Protein AF-A0A356ZBS7-F1 (afdb_monomer)

Foldseek 3Di:
DLVVPDLAEEAEAEPPDPVVVVVVVCVVVVCVVSVHYYHYDYDDPPDDPVVVVVVVVVVVVVSVVVVVVVVVVVVVVD

Secondary structure (DSSP, 8-state):
-GGGT-S-EEEEEETT-HHHHHHHHHHHHHHHHTT--EEEEEE-TT--HHHHHHHHHHHHHHHHHHHHHHHHHHHH--

Sequence (78 aa):
YARHGFDGVVQLAPFACIPEIVAKSIIPSISRDLDIPVLTLFIDEQTGKAGVQTRLEAFVDLLQKKRDTRIGAERLVV

pLDDT: mean 88.28, std 8.9, range [48.53, 97.56]

Radius of gyration: 14.99 Å; Cα contacts (8 Å, |Δi|>4): 61; chains: 1; bounding box: 40×22×41 Å

Mean predicted aligned error: 5.39 Å

Structure (mmCIF, N/CA/C/O backbone):
data_AF-A0A356ZBS7-F1
#
_entry.id   AF-A0A356ZBS7-F1
#
loop_
_atom_site.group_PDB
_atom_site.id
_atom_site.type_symbol
_atom_site.label_atom_id
_atom_site.label_alt_id
_atom_site.label_comp_id
_atom_site.label_asym_id
_atom_site.label_entity_id
_atom_site.label_seq_id
_atom_site.pdbx_PDB_ins_code
_atom_site.Cartn_x
_atom_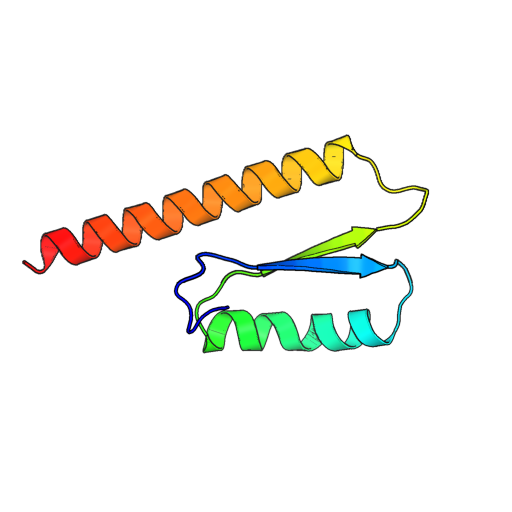site.Cartn_y
_atom_site.Cartn_z
_atom_site.occupancy
_atom_site.B_iso_or_equiv
_atom_site.auth_seq_id
_atom_site.auth_comp_id
_atom_site.auth_asym_id
_atom_site.auth_atom_id
_atom_site.pdbx_PDB_model_num
ATOM 1 N N . TYR A 1 1 ? -4.326 -13.624 3.290 1.00 84.94 1 TYR A N 1
ATOM 2 C CA . TYR A 1 1 ? -3.979 -12.480 4.161 1.00 84.94 1 TYR A CA 1
ATOM 3 C C . TYR A 1 1 ? -5.203 -11.913 4.869 1.00 84.94 1 TYR A C 1
ATOM 5 O O . TYR A 1 1 ? -5.325 -12.177 6.052 1.00 84.94 1 TYR A O 1
ATOM 13 N N . ALA A 1 2 ? -6.165 -11.274 4.186 1.00 85.81 2 ALA A N 1
ATOM 14 C CA . ALA A 1 2 ? -7.380 -10.739 4.835 1.00 85.81 2 ALA A CA 1
ATOM 15 C C . ALA A 1 2 ? -8.120 -11.760 5.720 1.00 85.81 2 ALA A C 1
ATOM 17 O O . ALA A 1 2 ? -8.320 -11.537 6.907 1.00 85.81 2 ALA A O 1
ATOM 18 N N . ARG A 1 3 ? -8.410 -12.952 5.181 1.00 87.50 3 ARG A N 1
ATOM 19 C CA . ARG A 1 3 ? -9.073 -14.041 5.928 1.00 87.50 3 ARG A CA 1
ATOM 20 C C . ARG A 1 3 ? -8.255 -14.615 7.092 1.00 87.50 3 ARG A C 1
ATOM 22 O O . ARG A 1 3 ? -8.787 -15.388 7.871 1.00 87.50 3 ARG A O 1
ATOM 29 N N . HIS A 1 4 ? -6.965 -14.296 7.171 1.00 90.62 4 HIS A N 1
ATOM 30 C CA . HIS A 1 4 ? -6.060 -14.790 8.212 1.00 90.62 4 HIS A CA 1
ATOM 31 C C . HIS A 1 4 ? -5.816 -13.725 9.301 1.00 90.62 4 HIS A C 1
ATOM 33 O O . HIS A 1 4 ? -4.928 -13.909 10.125 1.00 90.62 4 HIS A O 1
ATOM 39 N N . GLY A 1 5 ? -6.557 -12.607 9.291 1.00 87.25 5 GLY A N 1
ATOM 40 C CA . GLY A 1 5 ? -6.454 -11.564 10.318 1.00 87.25 5 GLY A CA 1
ATOM 41 C C . GLY A 1 5 ? -5.258 -10.620 10.163 1.0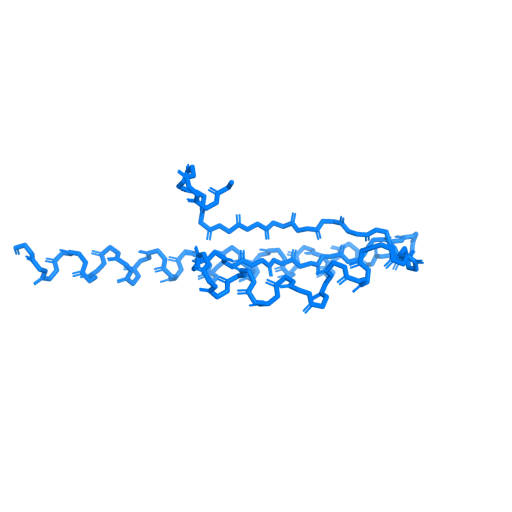0 87.25 5 GLY A C 1
ATOM 42 O O . GLY A 1 5 ? -4.837 -10.013 11.139 1.00 87.25 5 GLY A O 1
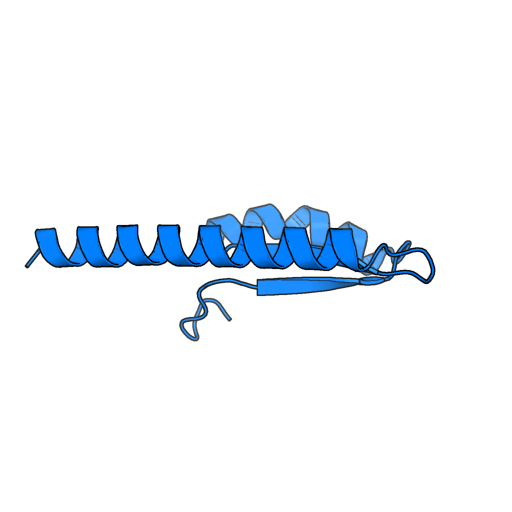ATOM 43 N N . PHE A 1 6 ? -4.689 -10.499 8.960 1.00 92.00 6 PHE A N 1
ATOM 44 C CA . PHE A 1 6 ? -3.620 -9.529 8.701 1.00 92.00 6 PHE A CA 1
ATOM 45 C C . PHE A 1 6 ? -4.188 -8.112 8.571 1.00 92.00 6 PHE A C 1
ATOM 47 O O . PHE A 1 6 ? -5.172 -7.907 7.860 1.00 92.00 6 PHE A O 1
ATOM 54 N N . ASP A 1 7 ? -3.518 -7.135 9.184 1.00 91.88 7 ASP A N 1
ATOM 55 C CA . ASP A 1 7 ? -3.946 -5.731 9.162 1.00 91.88 7 ASP A CA 1
ATOM 56 C C . ASP A 1 7 ? -3.652 -5.016 7.832 1.00 91.88 7 ASP A C 1
ATOM 58 O O . ASP A 1 7 ? -4.319 -4.039 7.508 1.00 91.88 7 ASP A O 1
ATOM 62 N N . GLY A 1 8 ? -2.694 -5.504 7.038 1.00 93.88 8 GLY A N 1
ATOM 63 C CA . GLY A 1 8 ? -2.324 -4.937 5.741 1.00 93.88 8 GLY A CA 1
ATOM 64 C C . GLY A 1 8 ? -1.371 -5.838 4.954 1.00 93.88 8 GLY A C 1
ATOM 65 O O . GLY A 1 8 ? -0.874 -6.840 5.472 1.00 93.88 8 GLY A O 1
ATOM 66 N N . VAL A 1 9 ? -1.119 -5.494 3.690 1.00 95.62 9 VAL A N 1
ATOM 67 C CA . VAL A 1 9 ? -0.209 -6.226 2.791 1.00 95.62 9 VAL A CA 1
ATOM 68 C C . VAL A 1 9 ? 0.797 -5.264 2.168 1.00 95.62 9 VAL A C 1
ATOM 70 O O . VAL A 1 9 ? 0.427 -4.191 1.702 1.00 95.62 9 VAL A O 1
ATOM 73 N N . VAL A 1 10 ? 2.066 -5.665 2.101 1.00 95.00 10 VAL A N 1
ATOM 74 C CA . VAL A 1 10 ? 3.090 -4.959 1.320 1.00 95.00 10 VAL A CA 1
ATOM 75 C C . VAL A 1 10 ? 3.409 -5.791 0.082 1.00 95.00 10 VAL A C 1
ATOM 77 O O . VAL A 1 10 ? 3.890 -6.916 0.189 1.00 95.00 10 VAL A O 1
ATOM 80 N N . GLN A 1 11 ? 3.119 -5.247 -1.095 1.00 92.62 11 GLN A N 1
ATOM 81 C CA . GLN A 1 11 ? 3.445 -5.848 -2.381 1.00 92.62 11 GLN A CA 1
ATOM 82 C C . GLN A 1 11 ? 4.779 -5.287 -2.873 1.00 92.62 11 GLN A C 1
ATOM 84 O O . GLN A 1 11 ? 4.882 -4.101 -3.181 1.00 92.62 11 GLN A O 1
ATOM 89 N N . LEU A 1 12 ? 5.785 -6.146 -2.991 1.00 90.56 12 LEU A N 1
ATOM 90 C CA . LEU A 1 12 ? 7.046 -5.811 -3.647 1.00 90.56 12 LEU A CA 1
ATOM 91 C C . LEU A 1 12 ? 6.922 -6.139 -5.136 1.00 90.56 12 LEU A C 1
ATOM 93 O O . LEU A 1 12 ? 6.552 -7.258 -5.487 1.00 90.56 12 LEU A O 1
ATOM 97 N N . ALA A 1 13 ? 7.203 -5.168 -5.998 1.00 89.38 13 ALA A N 1
ATOM 98 C CA . ALA A 1 13 ? 7.129 -5.318 -7.446 1.00 89.38 13 ALA A CA 1
ATOM 99 C C . ALA A 1 13 ? 8.451 -4.866 -8.083 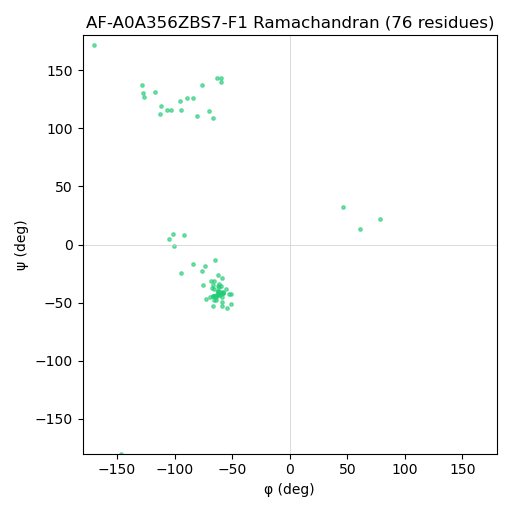1.00 89.38 13 ALA A C 1
ATOM 101 O O . ALA A 1 13 ? 8.911 -3.768 -7.776 1.00 89.38 13 ALA A O 1
ATOM 102 N N . PRO A 1 14 ? 9.074 -5.644 -8.979 1.00 87.50 14 PRO A N 1
ATOM 103 C CA . PRO A 1 14 ? 10.205 -5.146 -9.750 1.00 87.50 14 PRO A CA 1
ATOM 104 C C . PRO A 1 14 ? 9.769 -3.986 -10.652 1.00 87.50 14 PRO A C 1
ATOM 106 O O . PRO A 1 14 ? 8.659 -3.987 -11.200 1.00 87.50 14 PRO A O 1
ATOM 109 N N . PHE A 1 15 ? 10.633 -2.987 -10.825 1.00 79.62 15 PHE A N 1
ATOM 110 C CA . PHE A 1 15 ? 10.379 -1.925 -11.795 1.00 79.62 15 PHE A CA 1
ATOM 111 C C . PHE A 1 15 ? 10.250 -2.504 -13.213 1.00 79.62 15 PHE A C 1
ATOM 113 O O . PHE A 1 15 ? 10.928 -3.463 -13.573 1.00 79.62 15 PHE A O 1
ATOM 120 N N . ALA A 1 16 ? 9.352 -1.926 -14.014 1.00 80.62 16 ALA A N 1
ATOM 121 C CA . ALA A 1 16 ? 9.040 -2.350 -15.384 1.00 80.62 16 ALA A CA 1
ATOM 122 C C . ALA A 1 16 ? 8.491 -3.786 -15.558 1.00 80.62 16 ALA A C 1
ATOM 124 O O . ALA A 1 16 ? 8.372 -4.257 -16.690 1.00 80.62 16 ALA A O 1
ATOM 125 N N . CYS A 1 17 ? 8.080 -4.471 -14.486 1.00 84.88 17 CYS A N 1
ATOM 126 C CA . CYS A 1 17 ? 7.437 -5.775 -14.617 1.00 84.88 17 CYS A CA 1
ATOM 127 C C . CYS A 1 17 ? 5.948 -5.617 -14.982 1.00 84.88 17 CYS A C 1
ATOM 129 O O . CYS A 1 17 ? 5.130 -5.125 -14.200 1.00 84.88 17 CYS A O 1
ATOM 131 N N . ILE A 1 18 ? 5.598 -5.988 -16.217 1.00 87.88 18 ILE A N 1
ATOM 132 C CA . ILE A 1 18 ? 4.244 -5.848 -16.778 1.00 87.88 18 ILE A CA 1
ATOM 133 C C . ILE A 1 18 ? 3.179 -6.600 -15.956 1.00 87.88 18 ILE A C 1
ATOM 135 O O . ILE A 1 18 ? 2.137 -5.994 -15.685 1.00 87.88 18 ILE A O 1
ATOM 139 N N . PRO A 1 19 ? 3.391 -7.861 -15.521 1.00 86.56 19 PRO A N 1
ATOM 140 C CA . PRO A 1 19 ? 2.405 -8.576 -14.706 1.00 86.56 19 PRO A CA 1
ATOM 141 C C . PRO A 1 19 ? 2.025 -7.809 -13.431 1.00 86.56 19 PRO A C 1
ATOM 143 O O . PRO A 1 19 ? 0.854 -7.749 -13.059 1.00 86.56 19 PRO A O 1
ATOM 146 N N . GLU A 1 20 ? 2.989 -7.148 -12.801 1.00 87.75 20 GLU A N 1
ATOM 147 C CA . GLU A 1 20 ? 2.819 -6.383 -11.572 1.00 87.75 20 GLU A CA 1
ATOM 148 C C . GLU A 1 20 ? 2.115 -5.048 -11.820 1.00 87.75 20 GLU A C 1
ATOM 150 O O . GLU A 1 20 ? 1.313 -4.621 -10.988 1.00 87.75 20 GLU A O 1
ATOM 155 N N . ILE A 1 21 ? 2.350 -4.402 -12.966 1.00 85.81 21 ILE A N 1
ATOM 156 C CA . ILE A 1 21 ? 1.601 -3.204 -13.380 1.00 85.81 21 ILE A CA 1
ATOM 157 C C . ILE A 1 21 ? 0.125 -3.554 -13.593 1.00 85.81 21 ILE A C 1
ATOM 159 O O . ILE A 1 21 ? -0.758 -2.837 -13.115 1.00 85.81 21 ILE A O 1
ATOM 163 N N . VAL A 1 22 ? -0.150 -4.682 -14.254 1.00 89.50 22 VAL A N 1
ATOM 164 C CA . VAL A 1 22 ? -1.519 -5.178 -14.437 1.00 89.50 22 VAL A CA 1
ATOM 165 C C . VAL A 1 22 ? -2.139 -5.525 -13.083 1.00 89.50 22 VAL A C 1
ATOM 167 O O . VAL A 1 22 ? -3.245 -5.071 -12.790 1.00 89.50 22 VAL A O 1
ATOM 170 N N . ALA A 1 23 ? -1.415 -6.225 -12.205 1.00 88.44 23 ALA A N 1
ATOM 171 C CA . ALA A 1 23 ? -1.885 -6.528 -10.855 1.00 88.44 23 ALA A CA 1
ATOM 172 C C . ALA A 1 23 ? -2.205 -5.251 -10.056 1.00 88.44 23 ALA A C 1
ATOM 174 O O . ALA A 1 23 ? -3.250 -5.161 -9.412 1.00 88.44 23 ALA A O 1
ATOM 175 N N . LYS A 1 24 ? -1.372 -4.210 -10.153 1.00 86.88 24 LYS A N 1
ATOM 176 C CA . LYS A 1 24 ? -1.607 -2.924 -9.480 1.00 86.88 24 LYS A CA 1
ATOM 177 C C . LYS A 1 24 ? -2.932 -2.273 -9.888 1.00 86.88 24 LYS A C 1
ATOM 179 O O . LYS A 1 24 ? -3.517 -1.567 -9.074 1.00 86.88 24 LYS A O 1
ATOM 184 N N . SER A 1 25 ? -3.429 -2.508 -11.103 1.00 90.75 25 SER A N 1
ATOM 185 C CA . SER A 1 25 ? -4.719 -1.953 -11.540 1.00 90.75 25 SER A CA 1
ATOM 186 C C . SER A 1 25 ? -5.920 -2.557 -10.796 1.00 90.75 25 SER A C 1
ATOM 188 O O . SER A 1 25 ? -6.896 -1.853 -10.539 1.00 90.75 25 SER A O 1
ATOM 190 N N . ILE A 1 26 ? -5.828 -3.827 -10.379 1.00 92.81 26 ILE A N 1
ATOM 191 C CA . ILE A 1 26 ? -6.907 -4.544 -9.678 1.00 9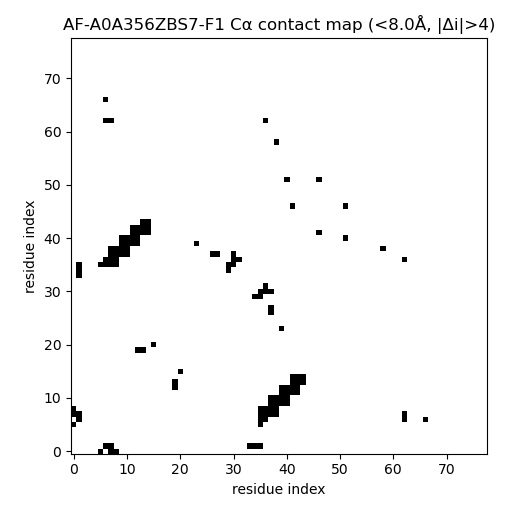2.81 26 ILE A CA 1
ATOM 192 C C . ILE A 1 26 ? -6.780 -4.484 -8.149 1.00 92.81 26 ILE A C 1
ATOM 194 O O . ILE A 1 26 ? -7.786 -4.571 -7.443 1.00 92.81 26 ILE A O 1
ATOM 198 N N . ILE A 1 27 ? -5.563 -4.282 -7.625 1.00 92.44 27 ILE A N 1
ATOM 199 C CA . ILE A 1 27 ? 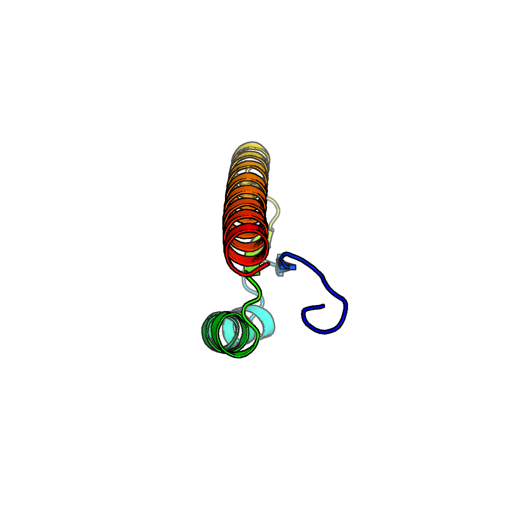-5.263 -4.205 -6.183 1.00 92.44 27 ILE A CA 1
ATOM 200 C C . ILE A 1 27 ? -6.169 -3.209 -5.431 1.00 92.44 27 ILE A C 1
ATOM 202 O O . ILE A 1 27 ? -6.657 -3.577 -4.363 1.00 92.44 27 ILE A O 1
ATOM 206 N N . PRO A 1 28 ? -6.478 -1.995 -5.939 1.00 92.25 28 PRO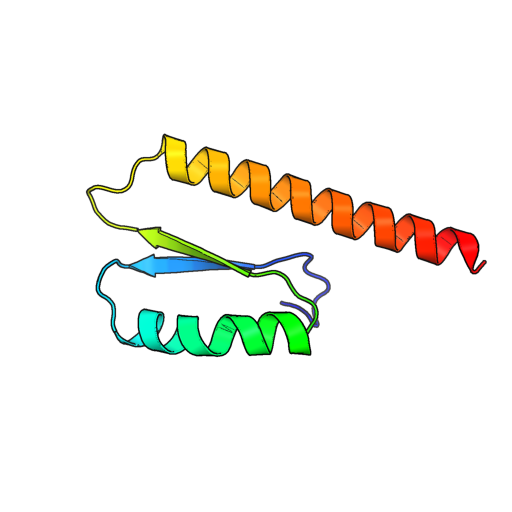 A N 1
ATOM 207 C CA . PRO A 1 28 ? -7.399 -1.083 -5.264 1.00 92.25 28 PRO A CA 1
ATOM 208 C C . PRO A 1 28 ? -8.818 -1.633 -5.099 1.00 92.25 28 PRO A C 1
ATOM 210 O O . PRO A 1 28 ? -9.455 -1.324 -4.096 1.00 92.25 28 PRO A O 1
ATOM 213 N N . SER A 1 29 ? -9.320 -2.425 -6.057 1.00 93.69 29 SER A N 1
ATOM 214 C CA . SER A 1 29 ? -10.626 -3.085 -5.912 1.00 93.69 29 SER A CA 1
ATOM 215 C C . SER A 1 29 ? -10.560 -4.113 -4.798 1.00 93.69 29 SER A C 1
ATOM 217 O O . SER A 1 29 ? -11.294 -4.006 -3.827 1.00 93.69 29 SER A O 1
ATOM 219 N N . ILE A 1 30 ? -9.581 -5.015 -4.868 1.00 92.38 30 ILE A N 1
ATOM 220 C CA . ILE A 1 30 ? -9.396 -6.091 -3.889 1.00 92.38 30 ILE A CA 1
ATOM 221 C C . ILE A 1 30 ? -9.199 -5.534 -2.471 1.00 92.38 30 ILE A C 1
ATOM 223 O O . ILE A 1 30 ? -9.760 -6.062 -1.515 1.00 92.38 30 ILE A O 1
ATOM 227 N N . SER A 1 31 ? -8.421 -4.457 -2.336 1.00 93.25 31 SER A N 1
ATOM 228 C CA . SER A 1 31 ? -8.179 -3.756 -1.070 1.00 93.25 31 SER A CA 1
ATOM 229 C C . SER A 1 31 ? -9.481 -3.252 -0.437 1.00 93.25 31 SER A C 1
ATOM 231 O O . SER A 1 31 ? -9.676 -3.408 0.767 1.00 93.25 31 SER A O 1
ATOM 233 N N . ARG A 1 32 ? -10.405 -2.714 -1.247 1.00 92.56 32 ARG A N 1
ATOM 234 C CA . ARG A 1 32 ? -11.738 -2.296 -0.785 1.00 92.56 32 ARG A CA 1
ATOM 235 C C . ARG A 1 32 ? -12.638 -3.489 -0.485 1.00 92.56 32 ARG A C 1
ATOM 237 O O . ARG A 1 32 ? -13.248 -3.525 0.576 1.00 92.56 32 ARG A O 1
ATOM 244 N N . ASP A 1 33 ? -12.686 -4.463 -1.388 1.00 94.25 33 ASP A N 1
ATOM 245 C CA . ASP A 1 33 ? -13.600 -5.607 -1.309 1.00 94.25 33 ASP A CA 1
ATOM 246 C C . ASP A 1 33 ? -13.287 -6.514 -0.106 1.00 94.25 33 ASP A C 1
ATOM 248 O O . ASP A 1 33 ? -14.183 -7.128 0.471 1.00 94.25 33 ASP A O 1
ATOM 252 N N . LEU A 1 34 ? -12.013 -6.595 0.289 1.00 92.75 34 LEU A N 1
ATOM 253 C CA . LEU A 1 34 ? -11.542 -7.392 1.425 1.00 92.75 34 LEU A CA 1
ATOM 254 C C . LEU A 1 34 ? -11.194 -6.551 2.666 1.00 92.75 34 LEU A C 1
ATOM 256 O O . LEU A 1 34 ? -10.664 -7.106 3.628 1.00 92.75 34 LEU A O 1
ATOM 260 N N . ASP A 1 35 ? -11.439 -5.236 2.626 1.00 91.12 35 ASP A N 1
ATOM 261 C CA . ASP A 1 35 ? -11.072 -4.244 3.653 1.00 91.12 35 ASP A CA 1
ATOM 262 C C . ASP A 1 35 ? -9.617 -4.361 4.174 1.00 91.12 35 ASP A C 1
ATOM 264 O O . ASP A 1 35 ? -9.304 -4.052 5.332 1.00 91.12 35 ASP A O 1
ATOM 268 N N . ILE A 1 36 ? -8.687 -4.783 3.310 1.00 93.75 36 ILE A N 1
ATOM 269 C CA . ILE A 1 36 ? -7.267 -4.941 3.645 1.00 93.75 36 ILE A CA 1
ATOM 270 C C . ILE A 1 36 ? -6.409 -3.924 2.876 1.00 93.75 36 ILE A C 1
ATOM 272 O O . ILE A 1 36 ? -6.269 -4.035 1.659 1.00 93.75 36 ILE A O 1
ATOM 276 N N . PRO A 1 37 ? -5.794 -2.936 3.555 1.00 94.69 37 PRO A N 1
ATOM 277 C CA . PRO A 1 37 ? -4.899 -1.977 2.919 1.00 94.69 37 PRO A CA 1
ATOM 278 C C . PRO A 1 37 ? -3.696 -2.661 2.262 1.00 94.69 37 PRO A C 1
ATOM 280 O O . PRO A 1 37 ? -3.098 -3.575 2.836 1.00 94.69 37 PRO A O 1
ATOM 283 N N . VAL A 1 38 ? -3.301 -2.178 1.081 1.00 95.44 38 VAL A N 1
ATOM 284 C CA . VAL A 1 38 ? -2.143 -2.692 0.337 1.00 95.44 38 VAL A CA 1
ATOM 285 C C . VAL A 1 38 ? -1.187 -1.553 -0.017 1.00 95.44 38 VAL A C 1
ATOM 287 O O . VAL A 1 38 ? -1.599 -0.573 -0.637 1.00 95.44 38 VAL A O 1
ATOM 290 N N . LEU A 1 39 ? 0.092 -1.697 0.336 1.00 95.06 39 LEU A N 1
ATOM 291 C CA . LEU A 1 39 ? 1.185 -0.819 -0.086 1.00 95.06 39 LEU A CA 1
ATOM 292 C C . LEU A 1 39 ? 1.996 -1.507 -1.188 1.00 95.06 39 LEU A C 1
ATOM 294 O O . LEU A 1 39 ? 2.644 -2.515 -0.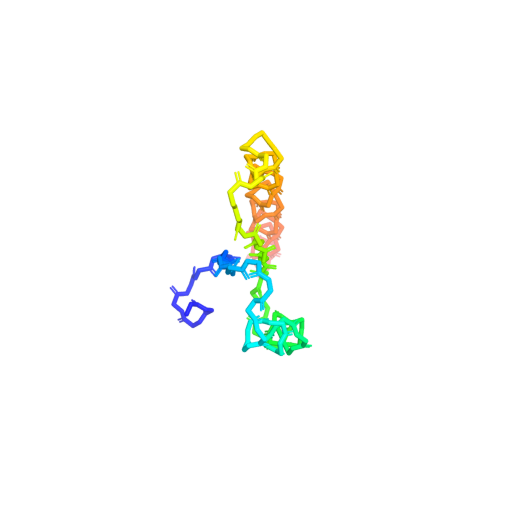929 1.00 95.06 39 LEU A O 1
ATOM 298 N N . THR A 1 40 ? 2.016 -0.950 -2.398 1.00 92.88 40 THR A N 1
ATOM 299 C CA . THR A 1 40 ? 2.888 -1.442 -3.476 1.00 92.88 40 THR A CA 1
ATOM 300 C C . THR A 1 40 ? 4.187 -0.638 -3.524 1.00 92.88 40 THR A C 1
ATOM 302 O O . THR A 1 40 ? 4.160 0.581 -3.706 1.00 92.88 40 THR A O 1
ATOM 305 N N . LEU A 1 41 ? 5.326 -1.320 -3.414 1.00 92.00 41 LEU A N 1
ATOM 306 C CA . LEU A 1 41 ? 6.664 -0.750 -3.548 1.00 92.00 41 LEU A CA 1
ATOM 307 C C . LEU A 1 41 ? 7.318 -1.287 -4.820 1.00 92.00 41 LEU A C 1
ATOM 309 O O . LEU A 1 41 ? 7.514 -2.493 -4.955 1.00 92.00 41 LEU A O 1
ATOM 313 N N . PHE A 1 42 ? 7.655 -0.381 -5.738 1.00 89.06 42 PHE A N 1
ATOM 314 C CA . PHE A 1 42 ? 8.472 -0.722 -6.896 1.00 89.06 42 PHE A CA 1
ATOM 315 C C . PHE A 1 42 ? 9.942 -0.678 -6.506 1.00 89.06 42 PHE A C 1
ATOM 317 O O . PHE A 1 42 ? 10.383 0.330 -5.955 1.00 89.06 42 PHE A O 1
ATOM 324 N N . ILE A 1 43 ? 10.653 -1.772 -6.766 1.00 90.00 43 ILE A N 1
ATOM 325 C CA . ILE A 1 43 ? 12.060 -1.948 -6.423 1.00 90.00 43 ILE A CA 1
ATOM 326 C C . ILE A 1 43 ? 12.878 -2.109 -7.707 1.00 90.00 43 ILE A C 1
ATOM 328 O O . ILE A 1 43 ? 12.548 -2.905 -8.586 1.00 90.00 43 ILE A O 1
ATOM 332 N N . ASP A 1 44 ? 13.960 -1.354 -7.782 1.00 87.69 44 ASP A N 1
ATOM 333 C CA . ASP A 1 44 ? 15.030 -1.407 -8.769 1.00 87.69 44 ASP A CA 1
ATOM 334 C C . ASP A 1 44 ? 16.366 -1.033 -8.107 1.00 87.69 44 ASP A C 1
ATOM 336 O O . ASP A 1 44 ? 16.430 -0.727 -6.914 1.00 87.69 44 ASP A O 1
ATOM 340 N N . GLU A 1 45 ? 17.444 -1.036 -8.888 1.00 82.44 45 GLU A N 1
ATOM 341 C CA . GLU A 1 45 ? 18.782 -0.654 -8.419 1.00 82.44 45 GLU A CA 1
ATOM 342 C C . GLU A 1 45 ? 18.855 0.809 -7.940 1.00 82.44 45 GLU A C 1
ATOM 344 O O . GLU A 1 45 ? 19.669 1.158 -7.092 1.00 82.44 45 GLU A O 1
ATOM 349 N N . GLN A 1 46 ? 17.986 1.677 -8.461 1.00 82.88 46 GLN A N 1
ATOM 350 C CA . GLN A 1 46 ? 17.941 3.104 -8.131 1.00 82.88 46 GLN A CA 1
ATOM 351 C C . GLN A 1 46 ? 16.983 3.406 -6.967 1.00 82.88 46 GLN A C 1
ATOM 353 O O . GLN A 1 46 ? 16.723 4.570 -6.645 1.00 82.88 46 GLN A O 1
ATOM 358 N N . THR A 1 47 ? 16.450 2.376 -6.307 1.00 84.88 47 THR A N 1
ATOM 359 C CA . THR A 1 47 ? 15.441 2.545 -5.268 1.00 84.88 47 THR A CA 1
ATOM 360 C C . THR A 1 47 ? 16.049 3.180 -4.023 1.00 84.88 47 THR A C 1
ATOM 362 O O . THR A 1 47 ? 16.869 2.599 -3.309 1.00 84.88 47 THR A O 1
ATOM 365 N N . GLY A 1 48 ? 15.597 4.396 -3.718 1.00 87.75 48 GLY A N 1
ATOM 366 C CA . GLY A 1 48 ? 16.028 5.138 -2.540 1.00 87.75 48 GLY A CA 1
ATOM 367 C C . GLY A 1 48 ? 15.572 4.471 -1.240 1.00 87.75 48 GLY A C 1
ATOM 368 O O . GLY A 1 48 ? 14.397 4.548 -0.877 1.00 87.75 48 GLY A O 1
ATOM 369 N N . LYS A 1 49 ? 16.518 3.881 -0.496 1.00 87.44 49 LYS A N 1
ATOM 370 C CA . LYS A 1 49 ? 16.269 3.190 0.787 1.00 87.44 49 LYS A CA 1
ATOM 371 C C . LYS A 1 49 ? 15.500 4.049 1.795 1.00 87.44 49 LYS A C 1
ATOM 373 O O . LYS A 1 49 ? 14.552 3.565 2.403 1.00 87.44 49 LYS A O 1
ATOM 378 N N . ALA A 1 50 ? 15.859 5.328 1.917 1.00 89.25 50 ALA A N 1
ATOM 379 C CA . ALA A 1 50 ? 15.175 6.263 2.811 1.00 89.25 50 ALA A CA 1
ATOM 380 C C . ALA A 1 50 ? 13.693 6.443 2.434 1.00 89.25 50 ALA A C 1
ATOM 382 O O . ALA A 1 50 ? 12.821 6.392 3.293 1.00 89.25 50 ALA A O 1
ATOM 383 N N . GLY A 1 51 ? 13.387 6.567 1.137 1.00 89.69 51 GLY A N 1
ATOM 384 C CA . GLY A 1 51 ? 12.009 6.702 0.662 1.00 89.69 51 GLY A CA 1
ATOM 385 C C . GLY A 1 51 ? 11.169 5.444 0.894 1.00 89.69 51 GLY A C 1
ATOM 386 O O . GLY A 1 51 ? 9.983 5.548 1.202 1.00 89.69 51 GLY A O 1
ATOM 387 N N . VAL A 1 52 ? 11.775 4.259 0.781 1.00 93.12 52 VAL A N 1
ATOM 388 C CA . VAL A 1 52 ? 11.119 2.989 1.129 1.00 93.12 52 VAL A CA 1
ATOM 389 C C . VAL A 1 52 ? 10.827 2.924 2.625 1.00 93.12 52 VAL A C 1
ATOM 391 O O . VAL A 1 52 ? 9.698 2.615 3.003 1.00 93.12 52 VAL A O 1
ATOM 394 N N . GLN A 1 53 ? 11.811 3.260 3.460 1.00 94.69 53 GLN A N 1
ATOM 395 C CA . GLN A 1 53 ? 11.673 3.244 4.912 1.00 94.69 53 GLN A CA 1
ATOM 396 C C . GLN A 1 53 ? 10.545 4.170 5.382 1.00 94.69 53 GLN A C 1
ATOM 398 O O . GLN A 1 53 ? 9.619 3.703 6.037 1.00 94.69 53 GLN A O 1
ATOM 403 N N . THR A 1 54 ? 10.544 5.440 4.968 1.00 96.19 54 THR A N 1
ATOM 404 C CA . THR A 1 54 ? 9.513 6.402 5.391 1.00 96.19 54 THR A CA 1
ATOM 405 C C . THR A 1 54 ? 8.111 6.001 4.927 1.00 96.19 54 THR A C 1
ATOM 407 O O . THR A 1 54 ? 7.134 6.194 5.646 1.00 96.19 54 THR A O 1
ATOM 410 N N . ARG A 1 55 ? 7.975 5.408 3.732 1.00 95.81 55 ARG A N 1
ATOM 411 C CA . ARG A 1 55 ? 6.678 4.890 3.259 1.00 95.81 55 ARG A CA 1
ATOM 412 C C . ARG A 1 55 ? 6.205 3.697 4.078 1.00 95.81 55 ARG A C 1
ATOM 414 O O . ARG A 1 55 ? 5.005 3.567 4.300 1.00 95.81 55 ARG A O 1
ATOM 421 N N . LEU A 1 56 ? 7.125 2.831 4.496 1.00 96.38 56 LEU A N 1
ATOM 422 C CA . LEU A 1 56 ? 6.804 1.684 5.334 1.00 96.38 56 LEU A CA 1
ATOM 423 C C . LEU A 1 56 ? 6.387 2.130 6.740 1.00 96.38 56 LEU A C 1
ATOM 425 O O . LEU A 1 56 ? 5.361 1.665 7.224 1.00 96.38 56 LEU A O 1
ATOM 429 N N . GLU A 1 57 ? 7.127 3.062 7.344 1.00 97.44 57 GLU A N 1
ATOM 430 C CA . GLU A 1 57 ? 6.792 3.688 8.632 1.00 97.44 57 GLU A CA 1
ATOM 431 C C . GLU A 1 57 ? 5.385 4.298 8.582 1.00 97.44 57 GLU A C 1
ATOM 433 O O . GLU A 1 57 ? 4.499 3.876 9.321 1.00 97.44 57 GLU A O 1
ATOM 438 N N . ALA A 1 58 ? 5.130 5.175 7.606 1.00 97.56 58 ALA A N 1
ATOM 439 C CA . ALA A 1 58 ? 3.821 5.800 7.436 1.00 97.56 58 ALA A CA 1
ATOM 440 C C . ALA A 1 58 ? 2.697 4.778 7.191 1.00 97.56 58 ALA A C 1
ATOM 442 O O . ALA A 1 58 ? 1.567 4.970 7.640 1.00 97.56 58 ALA A O 1
ATOM 443 N N . PHE A 1 59 ? 2.973 3.685 6.475 1.00 97.38 59 PHE A N 1
ATOM 444 C CA . PHE A 1 59 ? 1.981 2.634 6.263 1.00 97.38 59 PHE A CA 1
ATOM 445 C C . PHE A 1 59 ? 1.642 1.908 7.565 1.00 97.38 59 PHE A C 1
ATOM 447 O O . PHE A 1 59 ? 0.463 1.712 7.849 1.00 97.38 59 PHE A O 1
ATOM 454 N N . VAL A 1 60 ? 2.642 1.567 8.382 1.00 96.75 60 VAL A N 1
ATOM 455 C CA . VAL A 1 60 ? 2.428 0.960 9.704 1.00 96.75 60 VAL A CA 1
ATOM 456 C C . VAL A 1 60 ? 1.626 1.893 10.614 1.00 96.75 60 VAL A C 1
ATOM 458 O O . VAL A 1 60 ? 0.660 1.434 11.225 1.00 96.75 60 VAL A O 1
ATOM 461 N N . ASP A 1 61 ? 1.938 3.189 10.639 1.00 96.69 61 ASP A N 1
ATOM 462 C CA . ASP A 1 61 ? 1.196 4.184 11.428 1.00 96.69 61 ASP A CA 1
ATOM 463 C C . ASP A 1 61 ? -0.293 4.229 11.037 1.00 96.69 61 ASP A C 1
ATOM 465 O O . ASP A 1 61 ? -1.188 4.268 11.889 1.00 96.69 61 ASP A O 1
ATOM 469 N N . LEU A 1 62 ? -0.590 4.167 9.733 1.00 95.06 62 LEU A N 1
ATOM 470 C CA . LEU A 1 62 ? -1.966 4.114 9.232 1.00 95.06 62 LEU A CA 1
ATOM 471 C C . LEU A 1 62 ? -2.684 2.817 9.632 1.00 95.06 62 LEU A C 1
ATOM 473 O O . LEU A 1 62 ? -3.875 2.857 9.957 1.00 95.06 62 LEU A O 1
ATOM 477 N N . LEU A 1 63 ? -1.985 1.677 9.632 1.00 94.88 63 LEU A N 1
ATOM 478 C CA . LEU A 1 63 ? -2.547 0.397 10.076 1.00 94.88 63 LEU A CA 1
ATOM 479 C C . LEU A 1 63 ? -2.874 0.411 11.571 1.00 94.88 63 LEU A C 1
ATOM 481 O O . LEU A 1 63 ? -3.965 -0.014 11.957 1.00 94.88 63 LEU A O 1
ATOM 485 N N . GLN A 1 64 ? -1.972 0.946 12.398 1.00 94.12 64 GLN A N 1
ATOM 486 C CA . GLN A 1 64 ? -2.199 1.110 13.835 1.00 94.12 64 GLN A CA 1
ATOM 487 C C . GLN A 1 64 ? -3.429 1.979 14.095 1.00 94.12 64 GLN A C 1
ATOM 489 O O . GLN A 1 64 ? -4.354 1.546 14.777 1.00 94.12 64 GLN A O 1
ATOM 494 N N . LYS A 1 65 ? -3.526 3.141 13.439 1.00 92.81 65 LYS A N 1
ATOM 495 C CA . LYS A 1 65 ? -4.692 4.025 13.572 1.00 92.81 65 LYS A CA 1
ATOM 496 C C . LYS A 1 65 ? -6.003 3.354 13.144 1.00 92.81 65 LYS A C 1
ATOM 498 O O . LYS A 1 65 ? -7.034 3.533 13.801 1.00 92.81 65 LYS A O 1
ATOM 503 N N . LYS A 1 66 ? -5.989 2.576 12.052 1.00 89.44 66 LYS A N 1
ATOM 504 C CA . LYS A 1 66 ? -7.162 1.805 11.598 1.00 89.44 66 LYS A CA 1
ATOM 505 C C . LYS A 1 66 ? -7.576 0.775 12.653 1.00 89.44 66 LYS A C 1
ATOM 507 O O . LYS A 1 66 ? -8.764 0.648 12.951 1.00 89.44 66 LYS A O 1
ATOM 512 N N . ARG A 1 67 ? -6.606 0.069 13.237 1.00 88.69 67 ARG A N 1
ATOM 513 C CA . ARG A 1 67 ? -6.833 -0.922 14.293 1.00 88.69 67 ARG A CA 1
ATOM 514 C C . ARG A 1 67 ? -7.367 -0.284 15.576 1.00 88.69 67 ARG A C 1
ATOM 516 O O . ARG A 1 67 ? -8.341 -0.793 16.118 1.00 88.69 67 ARG A O 1
ATOM 523 N N . ASP A 1 68 ? -6.808 0.835 16.016 1.00 90.06 68 ASP A N 1
ATOM 524 C CA . ASP A 1 68 ? -7.270 1.548 17.214 1.00 90.06 68 ASP A CA 1
ATOM 525 C C . ASP A 1 68 ? -8.708 2.042 17.054 1.00 90.06 68 ASP A C 1
ATOM 527 O O . ASP A 1 68 ? -9.524 1.907 17.965 1.00 90.06 68 ASP A O 1
ATOM 531 N N . THR A 1 69 ? -9.051 2.544 15.863 1.00 87.69 69 THR A N 1
ATOM 532 C CA . THR A 1 69 ? -10.429 2.937 15.533 1.00 87.69 69 THR A CA 1
ATOM 533 C C . THR A 1 69 ? -11.376 1.735 15.598 1.00 87.69 69 THR A C 1
ATOM 535 O O . THR A 1 69 ? -12.477 1.853 16.134 1.00 87.69 69 THR A O 1
ATOM 538 N N . ARG A 1 70 ? -10.946 0.564 15.104 1.00 83.31 70 ARG A N 1
ATOM 539 C CA . ARG A 1 70 ? -11.723 -0.685 15.171 1.00 83.31 70 ARG A CA 1
ATOM 540 C C . ARG A 1 70 ? -11.942 -1.140 16.617 1.00 83.31 70 ARG A C 1
ATOM 542 O O . ARG A 1 70 ? -13.079 -1.393 16.991 1.00 83.31 70 ARG A O 1
ATOM 549 N N . ILE A 1 71 ? -10.887 -1.166 17.435 1.00 79.44 71 ILE A N 1
ATOM 550 C CA . ILE A 1 71 ? -10.963 -1.548 18.856 1.00 79.44 71 ILE A CA 1
ATOM 551 C C . ILE A 1 71 ? -11.852 -0.568 19.631 1.00 79.44 71 ILE A C 1
ATOM 553 O O . ILE A 1 71 ? -12.670 -0.981 20.450 1.00 79.44 71 ILE A O 1
ATOM 557 N N . GLY A 1 72 ? -11.719 0.736 19.372 1.00 75.44 72 GLY A N 1
ATOM 558 C CA . GLY A 1 72 ? -12.563 1.762 19.981 1.00 75.44 72 GLY A CA 1
ATOM 559 C C . GLY A 1 72 ? -14.041 1.601 19.619 1.00 75.44 72 GLY A C 1
ATOM 560 O O . GLY A 1 72 ? -14.895 1.737 20.493 1.00 75.44 72 GLY A O 1
ATOM 561 N N . ALA A 1 73 ? -14.341 1.259 18.363 1.00 70.50 73 ALA A N 1
ATOM 562 C CA . ALA A 1 73 ? -15.699 0.972 17.912 1.00 70.50 73 ALA A CA 1
ATOM 563 C C . ALA A 1 73 ? -16.268 -0.305 18.551 1.00 70.50 73 ALA A C 1
ATOM 565 O O . ALA A 1 73 ? -17.395 -0.284 19.033 1.00 70.50 73 ALA A O 1
ATOM 566 N N . GLU A 1 74 ? -15.495 -1.392 18.627 1.00 69.19 74 GLU A N 1
ATOM 567 C CA . GLU A 1 74 ? -15.924 -2.636 19.288 1.00 69.19 74 GLU A CA 1
ATOM 568 C C . GLU A 1 74 ? -16.211 -2.426 20.780 1.00 69.19 74 GLU A C 1
ATOM 570 O O . GLU A 1 74 ? -17.170 -2.978 21.313 1.00 69.19 74 GLU A O 1
ATOM 575 N N . ARG A 1 75 ? -15.432 -1.571 21.452 1.00 66.31 75 ARG A N 1
ATOM 576 C CA . ARG A 1 75 ? -15.584 -1.279 22.885 1.00 66.31 75 ARG A CA 1
ATOM 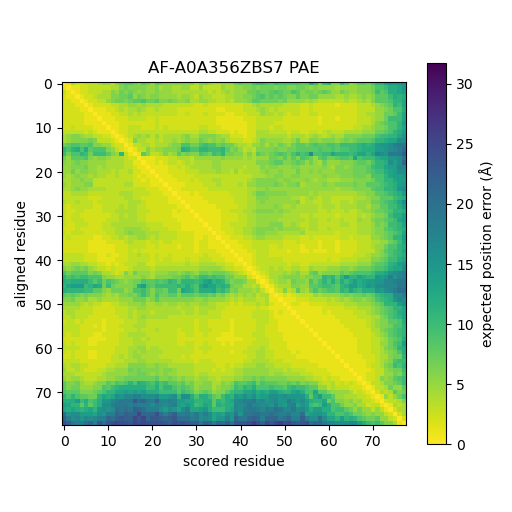577 C C . ARG A 1 75 ? -16.800 -0.405 23.224 1.00 66.31 75 ARG A C 1
ATOM 579 O O . ARG A 1 75 ? -17.200 -0.370 24.379 1.00 66.31 75 ARG A O 1
ATOM 586 N N . LEU A 1 76 ? -17.358 0.308 22.244 1.00 65.81 76 LEU A N 1
ATOM 587 C CA . LEU A 1 76 ? -18.586 1.111 22.368 1.00 65.81 76 LEU A CA 1
ATOM 588 C C . LEU A 1 76 ? -19.866 0.282 22.183 1.00 65.81 76 LEU A C 1
ATOM 590 O O . LEU A 1 76 ? -20.950 0.757 22.509 1.00 65.81 76 LEU A O 1
ATOM 594 N N . VAL A 1 77 ? -19.743 -0.919 21.614 1.00 56.69 77 VAL A N 1
ATOM 595 C CA . VAL A 1 77 ? -20.866 -1.804 21.260 1.00 56.69 77 VAL A CA 1
ATOM 596 C C . VAL A 1 77 ? -21.068 -2.916 22.305 1.00 56.69 77 VAL A C 1
ATOM 598 O O . VAL A 1 77 ? -22.004 -3.706 22.183 1.00 56.69 77 VAL A O 1
ATOM 601 N N . VAL A 1 78 ? -20.226 -2.967 23.344 1.00 48.53 78 VAL A N 1
ATOM 602 C CA . VAL A 1 78 ? -20.319 -3.911 24.474 1.00 48.53 78 VAL A CA 1
ATOM 603 C C . VAL A 1 78 ? -20.810 -3.250 25.753 1.00 48.53 78 VAL A C 1
ATOM 605 O O . VAL A 1 78 ? -20.440 -2.081 26.002 1.00 48.53 78 VAL A O 1
#

Solvent-accessible surface area (backbone atoms only — not comparable to full-atom values): 4622 Å² total; per-residue (Å²): 96,56,95,74,74,44,75,56,45,78,44,81,33,60,63,92,42,62,73,52,57,57,48,58,71,50,44,66,54,53,25,61,78,58,74,25,53,70,48,78,44,70,44,57,96,84,51,56,64,68,62,53,48,55,52,49,52,55,49,51,54,51,44,50,54,54,50,52,51,48,53,56,53,56,62,70,76,105

Nearest PDB structures (foldseek):
  4a26-assembly1_B  TM=5.953E-01  e=8.026E-01  Leishmania major
  1b0a-assembly1_A  TM=6.277E-01  e=8.613E-01  Escherichia coli K-12